Protein AF-R2SSS5-F1 (afdb_monomer)

Foldseek 3Di:
DVVQQPPQDKDWDDDPPPDDIDIDHDPVVVVVVVVVVVCVVVVVVVVVVVVVPPPVDDDDPVRDPPVVD

Nearest PDB structures (foldseek):
  7v5y-assembly1_D  TM=7.472E-01  e=1.200E-05  Staphylococcus aureus subsp. aureus NCTC 8325
  6yi5-assembly1_D  TM=2.123E-01  e=8.402E+00  Influenza C virus (C/Johannesburg/1/66)
  2dqr-assembly1_B  TM=2.383E-0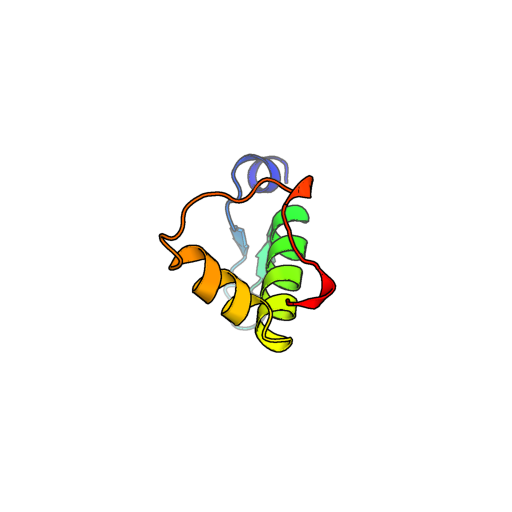1  e=9.003E+00  Bacillus subtilis

Secondary structure (DSSP, 8-state):
-HHHHHH---EEE--SSTT--EEE--HHHHHHHHHHHHHHHTTHHHHHHHHHT-TT-PPPGGG--TT--

Radius of gyration: 19.29 Å; Cα contacts (8 Å, |Δi|>4): 41; chains: 1; bounding box: 42×25×51 Å

pLDDT: mean 82.12, std 8.97, range [54.72, 94.19]

Structure (mmCIF, N/CA/C/O backbone):
data_AF-R2SSS5-F1
#
_entry.id   AF-R2SSS5-F1
#
loop_
_atom_site.group_PDB
_atom_site.id
_atom_site.type_symbol
_atom_site.label_atom_id
_atom_site.label_alt_id
_atom_site.label_comp_id
_atom_site.label_asym_id
_atom_site.label_entity_id
_atom_site.label_seq_id
_atom_site.pdbx_PDB_ins_code
_atom_site.Cartn_x
_atom_site.Cartn_y
_atom_site.Cartn_z
_atom_site.occupancy
_atom_site.B_iso_or_equiv
_atom_site.auth_seq_id
_atom_site.auth_comp_id
_atom_s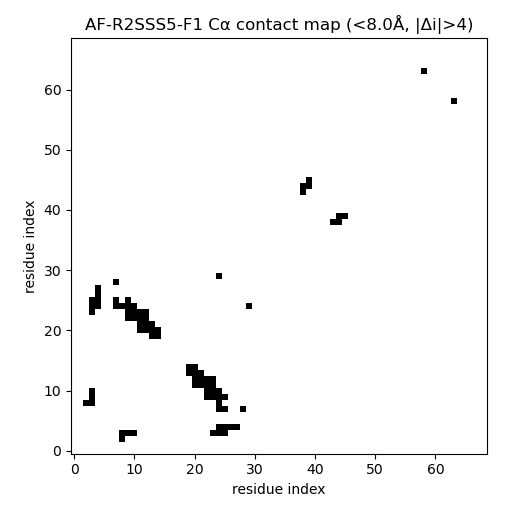ite.auth_asym_id
_atom_site.auth_atom_id
_atom_site.pdbx_PDB_model_num
ATOM 1 N N . MET A 1 1 ? -7.377 11.496 13.962 1.00 54.72 1 MET A N 1
ATOM 2 C CA . MET A 1 1 ? -7.293 11.499 12.480 1.00 54.72 1 MET A CA 1
ATOM 3 C C . MET A 1 1 ? -6.000 12.131 11.991 1.00 54.72 1 MET A C 1
ATOM 5 O O . MET A 1 1 ? -5.355 11.515 11.162 1.00 54.72 1 MET A O 1
ATOM 9 N N . GLN A 1 2 ? -5.589 13.292 12.519 1.00 61.75 2 GLN A N 1
ATOM 10 C CA . GLN A 1 2 ? -4.291 13.898 12.187 1.00 61.75 2 GLN A CA 1
ATOM 11 C C . GLN A 1 2 ? -3.106 12.948 12.460 1.00 61.75 2 GLN A C 1
ATOM 13 O O . GLN A 1 2 ? -2.290 12.726 11.581 1.00 61.75 2 GLN A O 1
ATOM 18 N N . GLU A 1 3 ? -3.106 12.270 13.609 1.00 65.50 3 GLU A N 1
ATOM 19 C CA . GLU A 1 3 ? -2.026 11.363 14.030 1.00 65.50 3 GLU A CA 1
ATOM 20 C C . GLU A 1 3 ? -1.783 10.149 13.110 1.00 65.50 3 GLU A C 1
ATOM 22 O O . GLU A 1 3 ? -0.640 9.733 12.953 1.00 65.50 3 GLU A O 1
ATOM 27 N N . VAL A 1 4 ? -2.829 9.610 12.470 1.00 61.94 4 VAL A N 1
ATOM 28 C CA . VAL A 1 4 ? -2.721 8.478 11.523 1.00 61.94 4 VAL A CA 1
ATOM 29 C C . VAL A 1 4 ? -2.150 8.938 10.182 1.00 61.94 4 VAL A C 1
ATOM 31 O O . VAL A 1 4 ? -1.413 8.203 9.543 1.00 61.94 4 VAL A O 1
ATOM 34 N N . ASN A 1 5 ? -2.469 10.165 9.766 1.00 59.97 5 ASN A N 1
ATOM 35 C CA . ASN A 1 5 ? -1.976 10.728 8.510 1.00 59.97 5 ASN A CA 1
ATOM 36 C C . ASN A 1 5 ? -0.544 11.273 8.614 1.00 59.97 5 ASN A C 1
ATOM 38 O O . ASN A 1 5 ? 0.085 11.486 7.587 1.00 59.97 5 ASN A O 1
ATOM 42 N N . GLU A 1 6 ? -0.066 11.584 9.821 1.00 69.62 6 GLU A N 1
ATOM 43 C CA . GLU A 1 6 ? 1.256 12.194 10.029 1.00 69.62 6 GLU A CA 1
ATOM 44 C C . GLU A 1 6 ? 2.349 11.178 10.368 1.00 69.62 6 GLU A C 1
ATOM 46 O O . GLU A 1 6 ? 3.521 11.469 10.145 1.00 69.62 6 GLU A O 1
ATOM 51 N N . ASN A 1 7 ? 1.985 10.013 10.911 1.00 70.94 7 ASN A N 1
ATOM 52 C CA . ASN A 1 7 ? 2.954 9.040 11.424 1.00 70.94 7 ASN A CA 1
ATOM 53 C C . ASN A 1 7 ? 2.919 7.684 10.705 1.00 70.94 7 ASN A C 1
ATOM 55 O O . ASN A 1 7 ? 3.640 6.782 11.123 1.00 70.94 7 ASN A O 1
ATOM 59 N N . ASP A 1 8 ? 2.062 7.520 9.689 1.00 69.06 8 ASP A N 1
ATOM 60 C CA . ASP A 1 8 ? 1.828 6.248 8.981 1.00 69.06 8 ASP A CA 1
ATOM 61 C C . ASP A 1 8 ? 1.527 5.073 9.943 1.00 69.06 8 ASP A C 1
ATOM 63 O O . ASP A 1 8 ? 1.812 3.901 9.684 1.00 69.06 8 ASP A O 1
ATOM 67 N N . THR A 1 9 ? 0.961 5.394 11.113 1.00 75.38 9 THR A N 1
ATOM 68 C CA . THR A 1 9 ? 0.697 4.429 12.183 1.00 75.38 9 THR A CA 1
ATOM 69 C C . THR A 1 9 ? -0.712 3.868 12.046 1.00 75.38 9 THR A C 1
ATOM 71 O O . THR A 1 9 ? -1.699 4.608 12.054 1.00 75.38 9 THR A O 1
ATOM 74 N N . LEU A 1 10 ? -0.812 2.541 11.995 1.00 82.56 10 LEU A N 1
ATOM 75 C CA . LEU A 1 10 ? -2.082 1.818 12.022 1.00 82.56 10 LEU A CA 1
ATOM 76 C C . LEU A 1 10 ? -2.702 1.893 13.423 1.00 82.56 10 LEU A C 1
ATOM 78 O O . LEU A 1 10 ? -2.018 1.660 14.421 1.00 82.56 10 LEU A O 1
ATOM 82 N N . VAL A 1 11 ? -4.004 2.168 13.503 1.00 85.19 11 VAL A N 1
ATOM 83 C CA . VAL A 1 11 ? -4.746 2.138 14.773 1.00 85.19 11 VAL A CA 1
ATOM 84 C C . VAL A 1 11 ? -5.746 0.994 14.751 1.00 85.19 11 VAL A C 1
ATOM 86 O O . VAL A 1 11 ? -6.648 0.959 13.915 1.00 85.19 11 VAL A O 1
ATOM 89 N N . GLU A 1 12 ? -5.607 0.073 15.698 1.00 86.06 12 GLU A N 1
ATOM 90 C CA . GLU A 1 12 ? -6.552 -1.022 15.901 1.00 86.06 12 GLU A CA 1
ATOM 91 C C . GLU A 1 12 ? -7.695 -0.577 16.821 1.00 86.06 12 GLU A C 1
ATOM 93 O O . GLU A 1 12 ? -7.482 -0.084 17.929 1.00 86.06 12 GLU A O 1
ATOM 98 N N . ILE A 1 13 ? -8.926 -0.763 16.357 1.00 85.94 13 ILE A N 1
ATOM 99 C CA . ILE A 1 13 ? -10.151 -0.586 17.130 1.00 85.94 13 ILE A CA 1
ATOM 100 C C . ILE A 1 13 ? -10.642 -1.990 17.471 1.00 85.94 13 ILE A C 1
ATOM 102 O O . ILE A 1 13 ? -11.073 -2.730 16.586 1.00 85.94 13 ILE A O 1
ATOM 106 N N . ILE A 1 14 ? -10.546 -2.361 18.745 1.00 83.62 14 ILE A N 1
ATOM 107 C CA . ILE A 1 14 ? -10.914 -3.691 19.237 1.00 83.62 14 ILE A CA 1
ATOM 108 C C . ILE A 1 14 ? -12.249 -3.588 19.974 1.00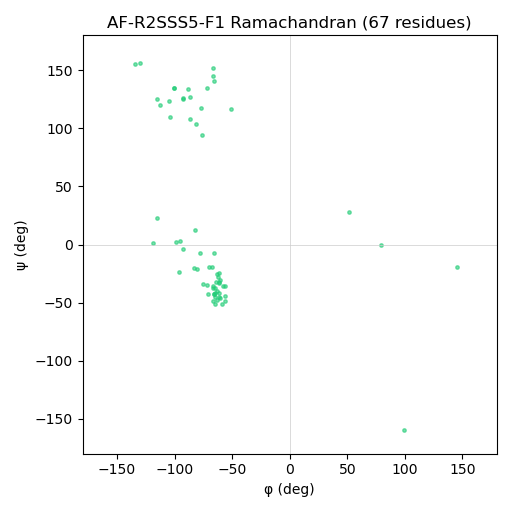 83.62 14 ILE A C 1
ATOM 110 O O . ILE A 1 14 ? -12.377 -2.812 20.919 1.00 83.62 14 ILE A O 1
ATOM 114 N N . ASP A 1 15 ? -13.232 -4.375 19.539 1.00 79.56 15 ASP A N 1
ATOM 115 C CA . ASP A 1 15 ? -14.486 -4.580 20.263 1.00 79.56 15 ASP A CA 1
ATOM 116 C C . ASP A 1 15 ? -14.300 -5.754 21.240 1.00 79.56 15 ASP A C 1
ATOM 118 O O . ASP A 1 15 ? -13.758 -6.803 20.881 1.00 79.56 15 ASP A O 1
ATOM 122 N N . GLU A 1 16 ? -14.733 -5.584 22.489 1.00 79.25 16 GLU A N 1
ATOM 123 C CA . GLU A 1 16 ? -14.713 -6.647 23.505 1.00 79.25 16 GLU A CA 1
ATOM 124 C C . GLU A 1 16 ? -15.620 -7.830 23.112 1.00 79.25 16 GLU A C 1
ATOM 126 O O . GLU A 1 16 ? -15.391 -8.978 23.501 1.00 79.25 16 GLU A O 1
ATOM 131 N N . SER A 1 17 ? -16.635 -7.554 22.294 1.00 76.25 17 SER A N 1
ATOM 132 C CA . SER A 1 17 ? -17.501 -8.520 21.633 1.00 76.25 17 SER A CA 1
ATOM 133 C C . SER A 1 17 ? -16.843 -8.944 20.321 1.00 76.25 17 SER A C 1
ATOM 135 O O . SER A 1 17 ? -16.797 -8.182 19.356 1.00 76.25 17 SER A O 1
ATOM 137 N N . ALA A 1 18 ? -16.332 -10.175 20.263 1.00 71.56 18 ALA A N 1
ATOM 138 C CA . ALA A 1 18 ? -15.675 -10.701 19.069 1.00 71.56 18 ALA A CA 1
ATOM 139 C C . ALA A 1 18 ? -16.550 -10.508 17.810 1.00 71.56 18 ALA A C 1
ATOM 141 O O . ALA A 1 18 ? -17.631 -11.088 17.711 1.00 71.56 18 ALA A O 1
ATOM 142 N N . GLY A 1 19 ? -16.072 -9.709 16.847 1.00 70.88 19 GLY A N 1
ATOM 143 C CA . GLY A 1 19 ? -16.709 -9.575 15.530 1.00 70.88 19 GLY A CA 1
ATOM 144 C C . GLY A 1 19 ? -16.654 -8.194 14.875 1.00 70.88 19 GLY A C 1
ATOM 145 O O . GLY A 1 19 ? -16.783 -8.131 13.657 1.00 70.88 19 GLY A O 1
ATOM 146 N N . ASN A 1 20 ? -16.416 -7.116 15.631 1.00 79.94 20 ASN A N 1
ATOM 147 C CA . ASN A 1 20 ? -16.476 -5.741 15.099 1.00 79.94 20 ASN A CA 1
ATOM 148 C C . ASN A 1 20 ? -15.130 -5.003 15.118 1.00 79.94 20 ASN A C 1
ATOM 150 O O . ASN A 1 20 ? -15.092 -3.772 15.125 1.00 79.94 20 ASN A O 1
ATOM 154 N N . ASN A 1 21 ? -14.021 -5.741 15.138 1.00 87.88 21 ASN A N 1
ATOM 155 C CA . ASN A 1 21 ? -12.703 -5.121 15.115 1.00 87.88 21 ASN A CA 1
ATOM 156 C C . ASN A 1 21 ? -12.482 -4.402 13.780 1.00 87.88 21 ASN A C 1
ATOM 158 O O . ASN A 1 21 ? -12.849 -4.911 12.718 1.00 87.88 21 ASN A O 1
ATOM 162 N N . ALA A 1 22 ? -11.845 -3.240 13.834 1.00 87.62 22 ALA A N 1
ATOM 163 C CA . ALA A 1 22 ? -11.512 -2.446 12.663 1.00 87.62 22 ALA A CA 1
ATOM 164 C C . ALA A 1 22 ? -10.070 -1.947 12.746 1.00 87.62 22 ALA A C 1
ATOM 166 O O . ALA A 1 22 ? -9.515 -1.785 13.829 1.00 87.62 22 ALA A O 1
ATOM 167 N N . VAL A 1 23 ? -9.474 -1.671 11.590 1.00 89.00 23 VAL A N 1
ATOM 168 C CA . VAL A 1 23 ? -8.179 -0.994 11.500 1.00 89.00 23 VAL A CA 1
ATOM 169 C C . VAL A 1 23 ? -8.408 0.344 10.816 1.00 89.00 23 VAL A C 1
ATOM 171 O O . VAL A 1 23 ? -8.980 0.400 9.727 1.00 89.00 23 VAL A O 1
ATOM 174 N N . LEU A 1 24 ? -7.982 1.421 11.466 1.00 90.19 24 LEU A N 1
ATOM 175 C CA . LEU A 1 24 ? -7.939 2.750 10.880 1.00 90.19 24 LEU A CA 1
ATOM 176 C C . LEU A 1 24 ? -6.553 2.973 10.277 1.00 90.19 24 LEU A C 1
ATOM 178 O O . LEU A 1 24 ? -5.536 2.829 10.956 1.00 90.19 24 LEU A O 1
ATOM 182 N N . VAL A 1 25 ? -6.543 3.341 9.000 1.00 90.31 25 VAL A N 1
ATOM 183 C CA . VAL A 1 25 ? -5.340 3.599 8.204 1.00 90.31 25 VAL A CA 1
ATOM 184 C C . VAL A 1 25 ? -5.471 4.946 7.507 1.00 90.31 25 VAL A C 1
ATOM 186 O O . VAL A 1 25 ? -6.592 5.425 7.293 1.00 90.31 25 VAL A O 1
ATOM 189 N N . SER A 1 26 ? -4.347 5.566 7.147 1.00 90.88 26 SER A N 1
ATOM 190 C CA . SER A 1 26 ? -4.387 6.768 6.319 1.00 90.88 26 SER A CA 1
ATOM 191 C C . SER A 1 26 ? -4.917 6.409 4.924 1.00 90.88 26 SER A C 1
ATOM 193 O O . SER A 1 26 ? -4.766 5.282 4.443 1.00 90.88 26 SER A O 1
ATOM 195 N N . LEU A 1 27 ? -5.553 7.363 4.237 1.00 88.69 27 LEU A N 1
ATOM 196 C CA . LEU A 1 27 ? -6.013 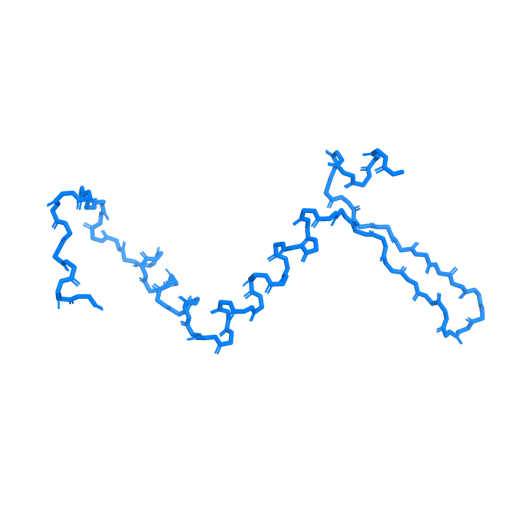7.124 2.863 1.00 88.69 27 LEU A CA 1
ATOM 197 C C . LEU A 1 27 ? -4.830 6.872 1.909 1.00 88.69 27 LEU A C 1
ATOM 199 O O . LEU A 1 27 ? -4.961 6.108 0.953 1.00 88.69 27 LEU A O 1
ATOM 203 N N . ALA A 1 28 ? -3.682 7.502 2.171 1.00 90.25 28 ALA A N 1
ATOM 204 C CA . ALA A 1 28 ? -2.461 7.306 1.397 1.00 90.25 28 ALA A CA 1
ATOM 205 C C . ALA A 1 28 ? -1.933 5.870 1.535 1.00 90.25 28 ALA A C 1
ATOM 207 O O . ALA A 1 28 ? -1.638 5.231 0.521 1.00 90.25 28 ALA A O 1
ATOM 208 N N . ASP A 1 29 ? -1.906 5.332 2.756 1.00 89.69 29 ASP A N 1
ATOM 209 C CA . ASP A 1 29 ? -1.509 3.944 3.007 1.00 89.69 29 ASP A CA 1
ATOM 210 C C . ASP A 1 29 ? -2.498 2.964 2.393 1.00 89.69 29 ASP A C 1
ATOM 212 O O . ASP A 1 29 ? -2.089 2.002 1.747 1.00 89.69 29 ASP A O 1
ATOM 216 N N . TRP A 1 30 ? -3.804 3.229 2.517 1.00 91.69 30 TRP A N 1
ATOM 217 C CA . TRP A 1 30 ? -4.821 2.393 1.883 1.00 91.69 30 TRP A CA 1
ATOM 218 C C . TRP A 1 30 ? -4.606 2.287 0.369 1.00 91.69 30 TRP A C 1
ATOM 220 O O . TRP A 1 30 ? -4.568 1.181 -0.173 1.00 91.69 30 TRP A O 1
ATOM 230 N N . ASN A 1 31 ? -4.404 3.418 -0.311 1.00 93.44 31 ASN A N 1
ATOM 231 C CA . ASN A 1 31 ? -4.140 3.436 -1.749 1.00 93.44 31 ASN A CA 1
ATOM 232 C C . ASN A 1 31 ? -2.826 2.720 -2.101 1.00 93.44 31 ASN A C 1
ATOM 234 O O . ASN A 1 31 ? -2.785 1.963 -3.068 1.00 93.44 31 ASN A O 1
ATOM 238 N N . SER A 1 32 ? -1.775 2.901 -1.298 1.00 93.06 32 SER A N 1
ATOM 239 C CA . SER A 1 32 ? -0.469 2.261 -1.515 1.00 93.06 32 SER A CA 1
ATOM 240 C C . SER A 1 32 ? -0.525 0.740 -1.335 1.00 93.06 32 SER A C 1
ATOM 242 O O . SER A 1 32 ? 0.090 -0.007 -2.101 1.00 93.06 32 SER A O 1
ATOM 244 N N . ILE A 1 33 ? -1.312 0.259 -0.366 1.00 92.81 33 ILE A N 1
ATOM 245 C CA . ILE A 1 33 ? -1.584 -1.170 -0.165 1.00 92.81 33 ILE A CA 1
ATOM 246 C C . ILE A 1 33 ? -2.317 -1.741 -1.382 1.00 92.81 33 ILE A C 1
ATOM 248 O O . ILE A 1 33 ? -1.916 -2.785 -1.899 1.00 92.81 33 ILE A O 1
ATOM 252 N N . GLN A 1 34 ? -3.364 -1.061 -1.864 1.00 94.19 34 GLN A N 1
ATOM 253 C CA . GLN A 1 34 ? -4.116 -1.505 -3.043 1.00 94.19 34 GLN A CA 1
ATOM 254 C C . GLN A 1 34 ? -3.229 -1.577 -4.294 1.00 94.19 34 GLN A C 1
ATOM 256 O O . GLN A 1 34 ? -3.237 -2.596 -4.985 1.00 94.19 34 GLN A O 1
ATOM 261 N N . GLU A 1 35 ? -2.414 -0.550 -4.546 1.00 91.75 35 GLU A N 1
ATOM 262 C CA . GLU A 1 35 ? -1.483 -0.524 -5.680 1.00 91.75 35 GLU A CA 1
ATOM 263 C C . GLU A 1 35 ? -0.449 -1.654 -5.585 1.00 91.75 35 GLU A C 1
ATOM 265 O O . GLU A 1 35 ? -0.233 -2.397 -6.541 1.00 91.75 35 GLU A O 1
ATOM 270 N N . THR A 1 36 ? 0.138 -1.870 -4.405 1.00 92.06 36 THR A N 1
ATOM 271 C CA . THR A 1 36 ? 1.114 -2.952 -4.197 1.00 92.06 36 THR A CA 1
ATOM 272 C C . THR A 1 36 ? 0.495 -4.330 -4.454 1.00 92.06 36 THR A C 1
ATOM 274 O O . THR A 1 36 ? 1.115 -5.189 -5.090 1.00 92.06 36 THR A O 1
ATOM 277 N N . LEU A 1 37 ? -0.745 -4.555 -4.003 1.00 91.75 37 LEU A N 1
ATOM 278 C CA . LEU A 1 37 ? -1.481 -5.793 -4.272 1.00 91.75 37 LEU A CA 1
ATOM 279 C C . LEU A 1 37 ? -1.785 -5.970 -5.761 1.00 91.75 37 LEU A C 1
ATOM 281 O O . LEU A 1 37 ? -1.729 -7.097 -6.261 1.00 91.75 37 LEU A O 1
ATOM 285 N N . PHE A 1 38 ? -2.094 -4.887 -6.471 1.00 92.69 38 PHE A N 1
ATOM 286 C CA . PHE A 1 38 ? -2.311 -4.908 -7.913 1.00 92.69 38 PHE A CA 1
ATOM 287 C C . PHE A 1 38 ? -1.026 -5.273 -8.668 1.00 92.69 38 PHE A C 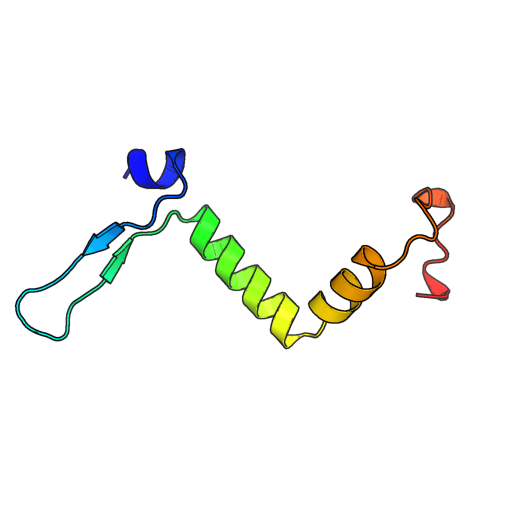1
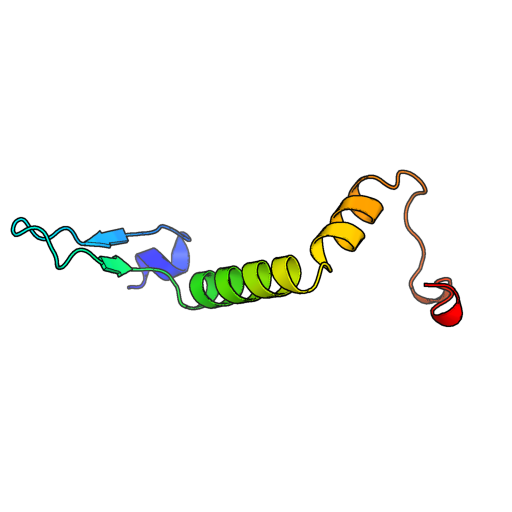ATOM 289 O O . PHE A 1 38 ? -1.022 -6.239 -9.431 1.00 92.69 38 PHE A O 1
ATOM 296 N N . LEU A 1 39 ? 0.088 -4.588 -8.388 1.00 91.31 39 LEU A N 1
ATOM 297 C CA . LEU A 1 39 ? 1.396 -4.853 -9.004 1.00 91.31 39 LEU A CA 1
ATOM 298 C C . LEU A 1 39 ? 1.915 -6.271 -8.725 1.00 91.31 39 LEU A C 1
ATOM 300 O O . LEU A 1 39 ? 2.645 -6.848 -9.535 1.00 91.31 39 LEU A O 1
ATOM 304 N N . SER A 1 40 ? 1.555 -6.839 -7.572 1.00 87.25 40 SER A N 1
ATOM 305 C CA . SER A 1 40 ? 1.846 -8.234 -7.237 1.00 87.25 40 SER A CA 1
ATOM 306 C C . SER A 1 40 ? 1.074 -9.199 -8.137 1.00 87.25 40 SER A C 1
ATOM 308 O O . SER A 1 40 ? 1.659 -10.112 -8.721 1.00 87.25 40 SER A O 1
ATOM 310 N N . GLN A 1 41 ? -0.232 -8.972 -8.297 1.00 88.19 41 GLN A 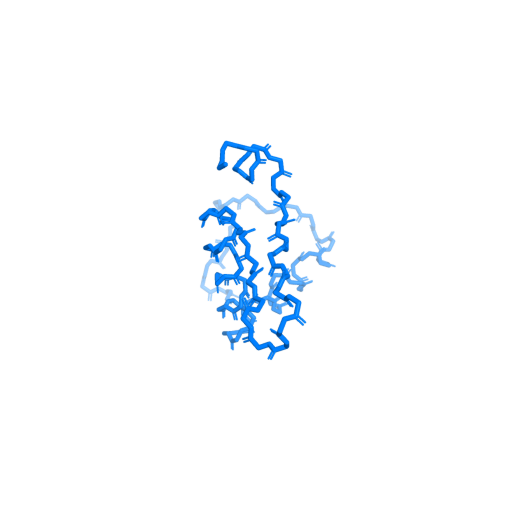N 1
ATOM 311 C CA . GLN A 1 41 ? -1.114 -9.829 -9.095 1.00 88.19 41 GLN A CA 1
ATOM 312 C C . GLN A 1 41 ? -0.795 -9.787 -10.591 1.00 88.19 41 GLN A C 1
ATOM 314 O O . GLN A 1 41 ? -0.896 -10.809 -11.266 1.00 88.19 41 GLN A O 1
ATOM 319 N N . THR A 1 42 ? -0.390 -8.631 -11.114 1.00 91.06 42 THR A N 1
ATOM 320 C CA . THR A 1 42 ? -0.017 -8.471 -12.528 1.00 91.06 42 THR A CA 1
ATOM 321 C C . THR A 1 42 ? 1.382 -9.000 -12.844 1.00 91.06 42 THR A C 1
ATOM 323 O O . THR A 1 42 ? 1.764 -9.069 -14.009 1.00 91.06 42 THR A O 1
ATOM 326 N N . GLY A 1 43 ? 2.157 -9.388 -11.826 1.00 85.00 43 GLY A N 1
ATOM 327 C CA . GLY A 1 43 ? 3.534 -9.848 -11.983 1.00 85.00 43 GLY A CA 1
ATOM 328 C C . GLY A 1 43 ? 4.557 -8.721 -12.149 1.00 85.00 43 GLY A C 1
ATOM 329 O O . GLY A 1 43 ? 5.751 -9.015 -12.212 1.00 85.00 43 GLY A O 1
ATOM 330 N N . THR A 1 44 ? 4.139 -7.449 -12.143 1.00 87.31 44 THR A N 1
ATOM 331 C CA . THR A 1 44 ? 5.034 -6.283 -12.247 1.00 87.31 44 THR A CA 1
ATOM 332 C C . THR A 1 44 ? 6.100 -6.279 -11.149 1.00 87.31 44 THR A C 1
ATOM 334 O O . THR A 1 44 ? 7.258 -5.951 -11.416 1.00 87.31 44 THR A O 1
ATOM 337 N N . LEU A 1 45 ? 5.763 -6.728 -9.932 1.00 85.94 45 LEU A N 1
ATOM 338 C CA . LEU A 1 45 ? 6.738 -6.842 -8.839 1.00 85.94 45 LEU A CA 1
ATOM 339 C C . LEU A 1 45 ? 7.898 -7.805 -9.142 1.00 85.94 45 LEU A C 1
ATOM 341 O O . LEU A 1 45 ? 8.974 -7.647 -8.569 1.00 85.94 45 LEU A O 1
ATOM 345 N N . ASN A 1 46 ? 7.724 -8.788 -10.030 1.00 85.38 46 ASN A N 1
ATOM 346 C CA . ASN A 1 46 ? 8.816 -9.687 -10.412 1.00 85.38 46 ASN A CA 1
ATOM 347 C C . ASN A 1 46 ? 9.856 -8.955 -11.261 1.00 85.38 46 ASN A C 1
ATOM 349 O O . ASN A 1 46 ? 11.052 -9.100 -11.018 1.00 85.38 46 ASN A O 1
ATOM 353 N N . THR A 1 47 ? 9.402 -8.129 -12.205 1.00 85.44 47 THR A N 1
ATOM 354 C CA . THR A 1 47 ? 10.276 -7.288 -13.028 1.00 85.44 47 THR A CA 1
ATOM 355 C C . THR A 1 47 ? 10.992 -6.245 -12.175 1.00 85.44 47 THR A C 1
ATOM 357 O O . THR A 1 47 ? 12.192 -6.044 -12.343 1.00 85.44 47 THR A O 1
ATOM 360 N N . VAL A 1 48 ? 10.292 -5.627 -11.215 1.00 84.62 48 VAL A N 1
ATOM 361 C CA . VAL A 1 48 ? 10.909 -4.700 -10.248 1.00 84.62 48 VAL A CA 1
ATOM 362 C C . VAL A 1 48 ? 12.014 -5.406 -9.461 1.00 84.62 48 VAL A C 1
ATOM 364 O O . VAL A 1 48 ? 13.150 -4.951 -9.482 1.00 84.62 48 VAL A O 1
ATOM 367 N N . LYS A 1 49 ? 11.733 -6.573 -8.866 1.00 84.75 49 LYS A N 1
ATOM 368 C CA . LYS A 1 49 ? 12.732 -7.355 -8.115 1.00 84.75 49 LYS A CA 1
ATOM 369 C C . LYS A 1 49 ? 13.914 -7.822 -8.964 1.00 84.75 49 LYS 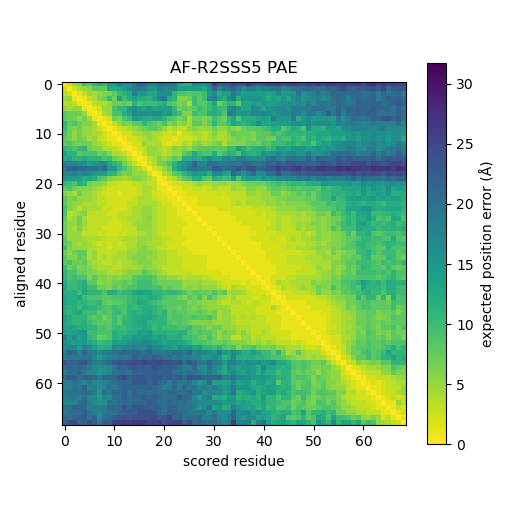A C 1
ATOM 371 O O . LYS A 1 49 ? 15.012 -7.977 -8.437 1.00 84.75 49 LYS A O 1
ATOM 376 N N . ALA A 1 50 ? 13.691 -8.118 -10.244 1.00 86.12 50 ALA A N 1
ATOM 377 C CA . ALA A 1 50 ? 14.764 -8.482 -11.163 1.00 86.12 50 ALA A CA 1
ATOM 378 C C . ALA A 1 50 ? 15.706 -7.295 -11.400 1.00 86.12 50 ALA A C 1
ATOM 380 O O . ALA A 1 50 ? 16.915 -7.478 -11.346 1.00 86.12 50 ALA A O 1
ATOM 381 N N . ARG A 1 51 ? 15.152 -6.087 -11.573 1.00 82.44 51 ARG A N 1
ATOM 382 C CA . ARG A 1 51 ? 15.923 -4.846 -11.734 1.00 82.44 51 ARG A CA 1
ATOM 383 C C . ARG A 1 51 ? 16.594 -4.375 -10.445 1.00 82.44 51 ARG A C 1
ATOM 385 O O . ARG A 1 51 ? 17.708 -3.890 -10.501 1.00 82.44 51 ARG A O 1
ATOM 392 N N . GLU A 1 52 ? 15.975 -4.561 -9.280 1.00 83.38 52 GLU A N 1
ATOM 393 C CA . GLU A 1 52 ? 16.618 -4.255 -7.986 1.00 83.38 52 GLU A CA 1
ATOM 394 C C . GLU A 1 52 ? 17.872 -5.100 -7.729 1.00 83.38 52 GLU A C 1
ATOM 396 O O . GLU A 1 52 ? 18.761 -4.682 -6.994 1.00 83.38 52 GLU A O 1
ATOM 401 N N . LYS A 1 53 ? 17.926 -6.305 -8.306 1.00 85.19 53 LYS A N 1
ATOM 402 C CA . LYS A 1 53 ? 19.083 -7.207 -8.245 1.00 85.19 53 LYS A CA 1
ATOM 403 C C . LYS A 1 53 ? 20.033 -7.039 -9.426 1.00 85.19 53 LYS A C 1
ATOM 405 O O . LYS A 1 53 ? 21.029 -7.757 -9.495 1.00 85.19 53 LYS A O 1
ATOM 410 N N . ASP A 1 54 ? 19.685 -6.184 -10.380 1.00 81.94 54 ASP A N 1
ATOM 411 C CA . ASP A 1 54 ? 20.534 -5.912 -11.520 1.00 81.94 54 ASP A CA 1
ATOM 412 C C . ASP A 1 54 ? 21.602 -4.894 -11.111 1.00 81.94 54 ASP A C 1
ATOM 414 O O . ASP A 1 54 ? 21.343 -3.701 -10.980 1.00 81.94 54 ASP A O 1
ATOM 418 N N . ASP A 1 55 ? 22.821 -5.386 -10.903 1.00 79.00 55 ASP A N 1
ATOM 419 C CA . ASP A 1 55 ? 23.990 -4.570 -10.571 1.00 79.00 55 ASP A CA 1
ATOM 420 C C . ASP A 1 55 ? 24.644 -3.939 -11.823 1.00 79.00 55 ASP A C 1
ATOM 422 O O . ASP A 1 55 ? 25.768 -3.434 -11.749 1.00 79.00 55 ASP A O 1
ATOM 426 N N . SER A 1 56 ? 23.980 -3.959 -12.990 1.00 81.56 56 SER A N 1
ATOM 427 C CA . SER A 1 56 ? 24.487 -3.364 -14.241 1.00 81.56 56 SER A CA 1
ATOM 428 C C . SER A 1 56 ? 24.621 -1.831 -14.204 1.00 81.56 56 SER A C 1
ATOM 430 O O . SER A 1 56 ? 25.227 -1.239 -15.100 1.00 81.56 56 SER A O 1
ATOM 432 N N . GLY A 1 57 ? 24.145 -1.190 -13.132 1.00 74.94 57 GLY A N 1
ATOM 433 C CA . GLY A 1 57 ? 24.264 0.243 -12.885 1.00 74.94 57 GLY A CA 1
ATOM 434 C C . GLY A 1 57 ? 22.993 1.005 -13.256 1.00 74.94 57 GLY A C 1
ATOM 435 O O . GLY A 1 57 ? 21.899 0.455 -13.300 1.00 74.94 57 GLY A O 1
ATOM 436 N N . SER A 1 58 ? 23.120 2.310 -13.478 1.00 75.25 58 SER A N 1
ATOM 437 C CA . SER A 1 58 ? 22.008 3.167 -13.897 1.00 75.25 58 SER A CA 1
ATOM 438 C C . SER A 1 58 ? 22.060 3.422 -15.400 1.00 75.25 58 SER A C 1
ATOM 440 O O . SER A 1 58 ? 23.107 3.815 -15.915 1.00 75.25 58 SER A O 1
ATOM 442 N N . THR A 1 59 ? 20.925 3.307 -16.079 1.00 75.94 59 THR A N 1
ATOM 443 C CA . THR A 1 59 ? 20.766 3.712 -17.483 1.00 75.94 59 THR A CA 1
ATOM 444 C C . THR A 1 59 ? 20.077 5.075 -17.540 1.00 75.94 59 THR A C 1
ATOM 446 O O . THR A 1 59 ? 19.109 5.309 -16.812 1.00 75.94 59 THR A O 1
ATOM 449 N N . ALA A 1 60 ? 20.571 5.998 -18.370 1.00 80.62 60 ALA A N 1
ATOM 450 C CA . ALA A 1 60 ? 19.860 7.250 -18.618 1.00 80.62 60 ALA A CA 1
ATOM 451 C C . ALA A 1 60 ? 18.549 6.957 -19.360 1.00 80.62 60 ALA A C 1
ATOM 453 O O . ALA A 1 60 ? 18.505 6.062 -20.195 1.00 80.62 60 ALA A O 1
ATOM 454 N N . VAL A 1 61 ? 17.484 7.714 -19.079 1.00 79.81 61 VAL A N 1
ATOM 455 C CA . VAL A 1 61 ? 16.160 7.478 -19.690 1.00 79.81 61 VAL A CA 1
ATOM 456 C C . VAL A 1 61 ? 16.222 7.535 -21.221 1.00 79.81 61 VAL A C 1
ATOM 458 O O . VAL A 1 61 ? 15.548 6.752 -21.885 1.00 79.81 61 VAL A O 1
ATOM 461 N N . ASP A 1 62 ? 17.068 8.415 -21.764 1.00 87.00 62 ASP A N 1
ATOM 462 C CA . ASP A 1 62 ? 17.280 8.582 -23.206 1.00 87.00 62 ASP A CA 1
ATOM 463 C C . ASP A 1 62 ? 18.011 7.392 -23.859 1.00 87.00 62 ASP A C 1
ATOM 465 O O . ASP A 1 62 ? 17.910 7.202 -25.069 1.00 87.00 62 ASP A O 1
ATOM 469 N N . ASP A 1 63 ? 18.705 6.575 -23.061 1.00 82.31 63 ASP A N 1
ATOM 470 C CA . ASP A 1 63 ? 19.463 5.402 -23.509 1.00 82.31 63 ASP A CA 1
ATOM 471 C C . ASP A 1 63 ? 18.677 4.087 -23.318 1.00 82.31 63 ASP A C 1
ATOM 473 O O . ASP A 1 63 ? 19.199 3.005 -23.598 1.00 82.31 63 ASP A O 1
ATOM 477 N N . ILE A 1 64 ? 17.431 4.150 -22.825 1.00 81.31 64 ILE A N 1
ATOM 478 C CA . ILE A 1 64 ? 16.569 2.972 -22.670 1.00 81.31 64 ILE A CA 1
ATOM 479 C C . ILE A 1 64 ? 15.997 2.583 -24.035 1.00 81.31 64 ILE A C 1
ATOM 481 O O . ILE A 1 64 ? 15.199 3.312 -24.625 1.00 81.31 64 ILE A O 1
ATOM 485 N N . ASP A 1 65 ? 16.346 1.385 -24.500 1.00 81.94 65 ASP A N 1
ATOM 486 C CA . ASP A 1 65 ? 15.667 0.746 -25.624 1.00 81.94 65 ASP A CA 1
ATOM 487 C C . ASP A 1 65 ? 14.313 0.181 -25.165 1.00 81.94 65 ASP A C 1
ATOM 489 O O . ASP A 1 65 ? 14.216 -0.923 -24.627 1.00 81.94 65 ASP A O 1
ATOM 493 N N . TRP A 1 66 ? 13.257 0.977 -25.349 1.00 80.25 66 TRP A N 1
ATOM 494 C CA . TRP A 1 66 ? 11.888 0.613 -24.979 1.00 80.25 66 TRP A CA 1
ATOM 495 C C . TRP A 1 66 ? 11.301 -0.523 -25.826 1.00 80.25 66 TRP A C 1
ATOM 497 O O . TRP A 1 66 ? 10.328 -1.133 -25.393 1.00 80.25 66 TRP A O 1
ATOM 507 N N . GLU A 1 67 ? 11.854 -0.807 -27.013 1.00 84.69 67 GLU A N 1
ATOM 508 C CA . GLU A 1 67 ? 11.377 -1.901 -27.873 1.00 84.69 67 GLU A CA 1
ATOM 509 C C . GLU A 1 67 ? 11.960 -3.264 -27.467 1.00 84.69 67 GLU A C 1
ATOM 511 O O . GLU A 1 67 ? 11.392 -4.304 -27.806 1.00 84.69 67 GLU A O 1
ATOM 516 N N . ALA A 1 68 ? 13.074 -3.268 -26.729 1.00 74.69 68 ALA A N 1
ATOM 517 C CA . ALA A 1 68 ? 13.764 -4.471 -26.263 1.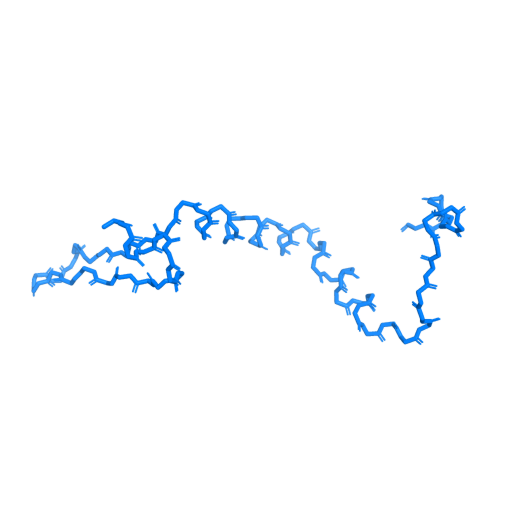00 74.69 68 ALA A CA 1
ATOM 518 C C . ALA A 1 68 ? 13.389 -4.907 -24.828 1.00 74.69 68 ALA A C 1
ATOM 520 O O . ALA A 1 68 ? 13.963 -5.873 -24.314 1.00 74.69 68 ALA A O 1
ATOM 521 N N . LEU A 1 69 ? 12.451 -4.202 -24.185 1.00 64.19 69 LEU A N 1
ATOM 522 C CA . LEU A 1 69 ? 11.980 -4.411 -22.808 1.00 64.19 69 LEU A CA 1
ATOM 523 C C . LEU A 1 69 ? 10.633 -5.141 -22.738 1.00 64.19 69 LEU A C 1
ATOM 525 O O . LEU A 1 69 ? 10.467 -5.917 -21.767 1.00 64.19 69 LEU A O 1
#

Organism: NCBI:txid1158607

InterPro domains:
  IPR036165 YefM-like superfamily [SSF143120] (2-43)

Solvent-accessible surface area (backbone atoms only — not comparable to full-atom values): 4437 Å² total; per-residue (Å²): 113,68,67,29,66,74,64,78,43,77,43,79,45,79,47,94,59,88,86,66,61,46,75,50,68,29,72,69,57,51,52,53,52,52,49,54,55,48,36,53,74,74,46,52,48,56,58,51,55,53,53,75,68,45,82,89,67,87,78,56,78,92,72,58,63,77,90,83,110

Mean predicted aligned error: 9.83 Å

Sequence (69 aa):
MQEVNENDTLVEIIDESAGNNAVLVSLADWNSIQETLFLSQTGTLNTVKAREKDDSGSTAVDDIDWEAL